Protein AF-A0AAP0EM59-F1 (afdb_monomer_lite)

pLDDT: mean 76.65, std 10.89, range [42.44, 91.06]

Foldseek 3Di:
DVVVVCLPPVLVVLLVVLVVVLLVAAQDPPDDPVRLVVVLCVSVVSHDPPRDDPLRSQVSSLNRYDPVVNVVQCVVVVNCNRPPD

Secondary structure (DSSP, 8-state):
-HHHHHHHH-HHHHHHHHHHHHHH----TT--HHHHHHHHHHHHHTS-GGG--HHHHHHHHHHHS-HHHHHHHHHHTTT-TT---

Organism: NCBI:txid152371

Sequence (85 aa):
MLESFVDQYMPARKISTYRKQITIMKMKDDENFNESWDRFQRLTSSCPQQGYTQRGLLEYFYEVLNHFEQRVLYTLFGGSLFDVT

Structure (mmCIF, N/CA/C/O backbone):
data_AF-A0AAP0EM59-F1
#
_entry.id   AF-A0AAP0EM59-F1
#
loop_
_atom_site.group_PDB
_atom_site.id
_atom_site.type_symbol
_atom_site.label_atom_id
_atom_site.label_alt_id
_atom_site.label_comp_id
_atom_site.label_asym_id
_atom_site.label_entity_id
_atom_site.label_seq_id
_atom_site.pdbx_PDB_ins_code
_atom_site.Cartn_x
_atom_site.Cartn_y
_atom_site.Cartn_z
_atom_site.occupancy
_atom_site.B_iso_or_equiv
_atom_site.auth_seq_id
_atom_site.auth_comp_id
_atom_site.auth_asym_id
_atom_site.auth_atom_id
_atom_site.pdbx_PDB_model_num
ATOM 1 N N . MET A 1 1 ? -24.903 -3.514 15.709 1.00 60.06 1 MET A N 1
ATOM 2 C CA . MET A 1 1 ? -24.883 -2.865 17.041 1.00 60.06 1 MET A CA 1
ATOM 3 C C . MET A 1 1 ? -23.555 -3.100 17.761 1.00 60.06 1 MET A C 1
ATOM 5 O O . MET A 1 1 ? -22.908 -2.123 18.098 1.00 60.06 1 MET A O 1
ATOM 9 N N . LEU A 1 2 ? -23.098 -4.351 17.928 1.00 60.16 2 LEU A N 1
ATOM 10 C CA . LEU A 1 2 ? -21.778 -4.660 18.513 1.00 60.16 2 LEU A CA 1
ATOM 11 C C . LEU A 1 2 ? -20.594 -4.292 17.607 1.00 60.16 2 LEU A C 1
ATOM 13 O O . LEU A 1 2 ? -19.640 -3.691 18.090 1.00 60.16 2 LEU A O 1
ATOM 17 N N . GLU A 1 3 ? -20.667 -4.593 16.304 1.00 58.72 3 GLU A N 1
ATOM 18 C CA . GLU A 1 3 ? -19.594 -4.219 15.369 1.00 58.72 3 GLU A CA 1
ATOM 19 C C . GLU A 1 3 ? -19.402 -2.709 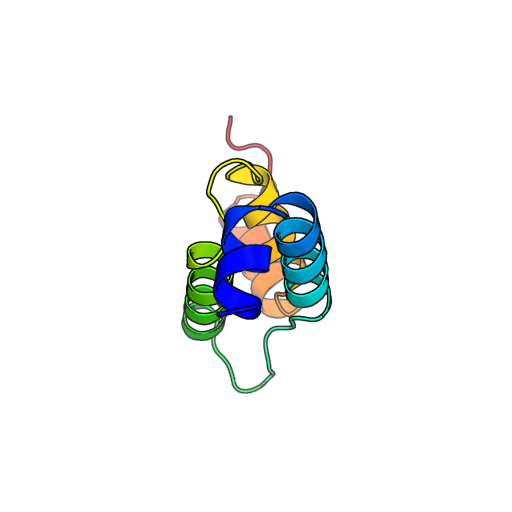15.326 1.00 58.72 3 GLU A C 1
ATOM 21 O O . GLU A 1 3 ? -18.303 -2.246 15.570 1.00 58.72 3 GLU A O 1
ATOM 26 N N . SER A 1 4 ? -20.490 -1.950 15.184 1.00 59.03 4 SER A N 1
ATOM 27 C CA . SER A 1 4 ? -20.526 -0.482 15.223 1.00 59.03 4 SER A CA 1
ATOM 28 C C . SER A 1 4 ? -19.884 0.110 16.490 1.00 59.03 4 SER A C 1
ATOM 30 O O . SER A 1 4 ? -19.241 1.153 16.439 1.00 59.03 4 SER A O 1
ATOM 32 N N . PHE A 1 5 ? -20.029 -0.568 17.633 1.00 63.69 5 PHE A N 1
ATOM 33 C CA . PHE A 1 5 ? -19.474 -0.142 18.919 1.00 63.69 5 PHE A CA 1
ATOM 34 C C . PHE A 1 5 ? -17.970 -0.427 19.023 1.00 63.69 5 PHE A C 1
ATOM 36 O O . PHE A 1 5 ? -17.190 0.435 19.419 1.00 63.69 5 PHE A O 1
ATOM 43 N N . VAL A 1 6 ? -17.529 -1.617 18.607 1.00 61.66 6 VAL A N 1
ATOM 44 C CA . VAL A 1 6 ? -16.094 -1.926 18.469 1.00 61.66 6 VAL A CA 1
ATOM 45 C C . VAL A 1 6 ? -15.453 -0.971 17.460 1.00 61.66 6 VAL A C 1
ATOM 47 O O . VAL A 1 6 ? -14.326 -0.516 17.666 1.00 61.66 6 VAL A O 1
ATOM 50 N N . ASP A 1 7 ? -16.207 -0.619 16.417 1.00 60.94 7 ASP A N 1
ATOM 51 C CA . ASP A 1 7 ? -15.780 0.281 15.363 1.00 60.94 7 ASP A CA 1
ATOM 52 C C . ASP A 1 7 ? -15.467 1.686 15.929 1.00 60.94 7 ASP A C 1
ATOM 54 O O . ASP A 1 7 ? -14.440 2.302 15.639 1.00 60.94 7 ASP A O 1
ATOM 58 N N . GLN A 1 8 ? -16.342 2.176 16.802 1.00 62.62 8 GLN A N 1
ATOM 59 C CA . GLN A 1 8 ? -16.267 3.516 17.374 1.00 62.62 8 GLN A CA 1
ATOM 60 C C . GLN A 1 8 ? -15.305 3.629 18.571 1.00 62.62 8 GLN A C 1
ATOM 62 O O . GLN A 1 8 ? -14.672 4.669 18.743 1.00 62.62 8 GLN A O 1
ATOM 67 N N . TYR A 1 9 ? -15.162 2.576 19.384 1.00 63.19 9 TYR A N 1
ATOM 68 C CA . TYR A 1 9 ? -14.475 2.653 20.684 1.00 63.19 9 TYR A CA 1
ATOM 69 C C . TYR A 1 9 ? -13.174 1.839 20.780 1.00 63.19 9 TYR A C 1
ATOM 71 O O . TYR A 1 9 ? -12.460 1.955 21.774 1.00 63.19 9 TYR A O 1
ATOM 79 N N . MET A 1 10 ? -12.815 1.042 19.763 1.00 64.50 10 MET A N 1
ATOM 80 C CA . MET A 1 10 ? -11.549 0.288 19.730 1.00 64.50 10 MET A CA 1
ATOM 81 C C . MET A 1 10 ? -10.693 0.580 18.483 1.00 64.50 10 MET A C 1
ATOM 83 O O . MET A 1 10 ? -10.363 -0.336 17.719 1.00 64.50 10 MET A O 1
ATOM 87 N N . PRO A 1 11 ? -10.245 1.837 18.289 1.00 64.44 11 PRO A N 1
ATOM 88 C CA . PRO A 1 11 ? -9.411 2.221 17.148 1.00 64.44 11 PRO A CA 1
ATOM 89 C C . PRO A 1 11 ? -8.103 1.417 17.068 1.00 64.44 11 PRO A C 1
ATOM 91 O O . PRO A 1 11 ? -7.664 1.065 15.978 1.00 64.44 11 PRO A O 1
ATOM 94 N N . ALA A 1 12 ? -7.524 1.016 18.205 1.00 65.75 12 ALA A N 1
ATOM 95 C CA . ALA A 1 12 ? -6.328 0.170 18.232 1.00 65.75 12 ALA A CA 1
ATOM 96 C C . ALA A 1 12 ? -6.564 -1.241 17.652 1.00 65.75 12 ALA A C 1
ATOM 98 O O . ALA A 1 12 ? -5.704 -1.771 16.948 1.00 65.75 12 ALA A O 1
ATOM 99 N N . ARG A 1 13 ? -7.740 -1.843 17.897 1.00 65.06 13 ARG A N 1
ATOM 100 C CA . ARG A 1 13 ? -8.104 -3.168 17.361 1.00 65.06 13 ARG A CA 1
ATOM 101 C C . ARG A 1 13 ? -8.377 -3.113 15.858 1.00 65.06 13 ARG A C 1
ATOM 103 O O . ARG A 1 13 ? -8.042 -4.050 15.134 1.00 65.06 13 ARG A O 1
ATOM 110 N N . LYS A 1 14 ? -8.939 -2.003 15.377 1.00 66.00 14 LYS A N 1
ATOM 111 C CA . LYS A 1 14 ? -9.053 -1.739 13.941 1.00 66.00 14 LYS A CA 1
ATOM 112 C C . LYS A 1 14 ? -7.693 -1.643 13.286 1.00 66.00 14 LYS A C 1
ATOM 114 O O . LYS A 1 14 ? -7.439 -2.357 12.327 1.00 66.00 14 LYS A O 1
ATOM 119 N N . ILE A 1 15 ? -6.814 -0.796 13.821 1.00 66.44 15 ILE A N 1
ATOM 120 C CA . ILE A 1 15 ? -5.478 -0.578 13.261 1.00 66.44 15 ILE A CA 1
ATOM 121 C C . ILE A 1 15 ? -4.703 -1.899 13.217 1.00 66.44 15 ILE A C 1
ATOM 123 O O . ILE A 1 15 ? -4.109 -2.213 12.191 1.00 66.44 15 ILE A O 1
ATOM 127 N N . SER A 1 16 ? -4.755 -2.722 14.270 1.00 68.75 16 SER A N 1
ATOM 128 C CA . SER A 1 16 ? -4.089 -4.030 14.258 1.00 68.75 16 SER A CA 1
ATOM 129 C C . SER A 1 16 ? -4.694 -5.004 13.242 1.00 68.75 16 SER A C 1
ATOM 131 O O . SER A 1 16 ? -3.950 -5.720 12.576 1.00 68.75 16 SER A O 1
ATOM 133 N N . THR A 1 17 ? -6.017 -5.000 13.063 1.00 70.75 17 THR A N 1
ATOM 134 C CA . THR A 1 17 ? -6.701 -5.825 12.053 1.00 70.75 17 THR A CA 1
ATOM 135 C C . THR A 1 17 ? -6.357 -5.372 10.634 1.00 70.75 17 THR A C 1
ATOM 137 O O . THR A 1 17 ? -6.023 -6.208 9.799 1.00 70.75 17 THR A O 1
ATOM 140 N N . TYR A 1 18 ? -6.357 -4.064 10.373 1.00 71.25 18 TYR A N 1
ATOM 141 C CA . TYR A 1 18 ? -5.976 -3.495 9.080 1.00 71.25 18 TYR A CA 1
ATOM 142 C C . TYR A 1 18 ? -4.509 -3.753 8.755 1.00 71.25 18 TYR A C 1
ATOM 144 O O . TYR A 1 18 ? -4.224 -4.211 7.656 1.00 71.25 18 TYR A O 1
ATOM 152 N N . ARG A 1 19 ? -3.589 -3.572 9.712 1.00 71.94 19 ARG A N 1
ATOM 153 C CA . ARG A 1 19 ? -2.180 -3.964 9.538 1.00 71.94 19 ARG A CA 1
ATOM 154 C C . ARG A 1 19 ? -2.065 -5.433 9.158 1.00 71.94 19 ARG A C 1
ATOM 156 O O . ARG A 1 19 ? -1.373 -5.757 8.206 1.00 71.94 19 ARG A O 1
ATOM 163 N N . LYS A 1 20 ? -2.803 -6.314 9.839 1.00 74.62 20 LYS A N 1
ATOM 164 C CA . LYS A 1 20 ? -2.803 -7.749 9.535 1.00 74.62 20 LYS A CA 1
ATOM 165 C C . LYS A 1 20 ? -3.325 -8.039 8.124 1.00 74.62 20 LYS A C 1
ATOM 167 O O . LYS A 1 20 ? -2.727 -8.842 7.421 1.00 74.62 20 LYS A O 1
ATOM 172 N N . GLN A 1 21 ? -4.403 -7.380 7.697 1.00 75.06 21 GLN A N 1
ATOM 173 C CA . GLN A 1 21 ? -4.945 -7.540 6.344 1.00 75.06 21 GLN A CA 1
ATOM 174 C C . GLN A 1 21 ? -4.009 -6.984 5.269 1.00 75.06 21 GLN A C 1
ATOM 176 O O . GLN A 1 21 ? -3.844 -7.626 4.241 1.00 75.06 21 GLN A O 1
ATOM 181 N N . ILE A 1 22 ? -3.356 -5.849 5.521 1.00 72.94 22 ILE A N 1
ATOM 182 C CA . ILE A 1 22 ? -2.338 -5.274 4.636 1.00 72.94 22 ILE A CA 1
ATOM 183 C C . ILE A 1 22 ? -1.141 -6.227 4.510 1.00 72.94 22 ILE A C 1
ATOM 185 O O . ILE A 1 22 ? -0.713 -6.504 3.400 1.00 72.94 22 ILE A O 1
ATOM 189 N N . THR A 1 23 ? -0.646 -6.800 5.612 1.00 70.69 23 THR A N 1
ATOM 190 C CA . THR A 1 23 ? 0.475 -7.759 5.582 1.00 70.69 23 THR A CA 1
ATOM 191 C C . THR A 1 23 ? 0.125 -9.063 4.855 1.00 70.69 23 THR A C 1
ATOM 193 O O . THR A 1 23 ? 0.989 -9.671 4.228 1.00 70.69 23 THR A O 1
ATOM 196 N N . ILE A 1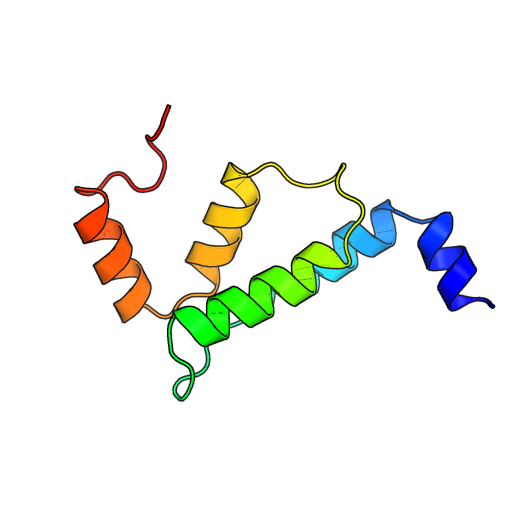 24 ? -1.129 -9.519 4.947 1.00 77.56 24 ILE A N 1
ATOM 197 C CA . ILE A 1 24 ? -1.606 -10.741 4.273 1.00 77.56 24 ILE A CA 1
ATOM 198 C C . ILE A 1 24 ? -1.989 -10.457 2.812 1.00 77.56 24 ILE A C 1
ATOM 200 O O . ILE A 1 24 ? -2.012 -11.372 1.988 1.00 77.56 24 ILE A O 1
ATOM 204 N N . MET A 1 25 ? -2.278 -9.201 2.470 1.00 79.75 25 MET A N 1
ATOM 205 C CA . MET A 1 25 ? -2.558 -8.803 1.101 1.00 79.75 25 MET A CA 1
ATOM 206 C C . MET A 1 25 ? -1.313 -9.020 0.240 1.00 79.75 25 MET A C 1
ATOM 208 O O . MET A 1 25 ? -0.204 -8.614 0.572 1.00 79.75 25 MET A O 1
ATOM 212 N N . LYS A 1 26 ? -1.519 -9.653 -0.907 1.00 85.75 26 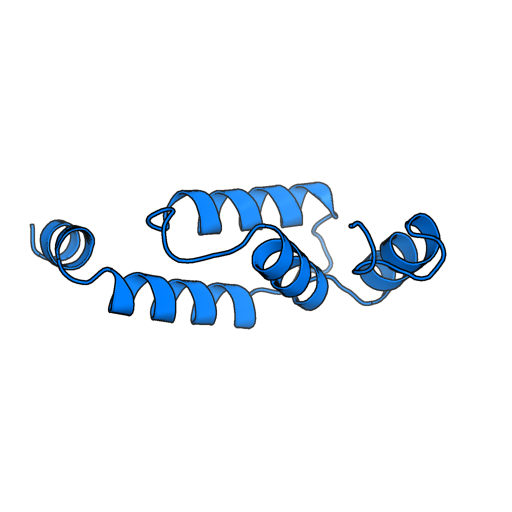LYS A N 1
ATOM 213 C CA . LYS A 1 26 ? -0.549 -9.719 -1.992 1.00 85.75 26 LYS A CA 1
ATOM 214 C C . LYS A 1 26 ? -1.269 -9.388 -3.285 1.00 85.75 26 LYS A C 1
ATOM 216 O O . LYS A 1 26 ? -2.444 -9.733 -3.448 1.00 85.75 26 LYS A O 1
ATOM 221 N N . MET A 1 27 ? -0.592 -8.660 -4.159 1.00 86.56 27 MET A N 1
ATOM 222 C CA . MET A 1 27 ? -1.012 -8.485 -5.541 1.00 86.56 27 MET A CA 1
ATOM 223 C C . MET A 1 27 ? -1.188 -9.874 -6.153 1.00 86.56 27 MET A C 1
ATOM 225 O O . MET A 1 27 ? -0.290 -10.710 -6.036 1.00 86.56 27 MET A O 1
ATOM 229 N N . LYS A 1 28 ? -2.368 -10.145 -6.709 1.00 87.81 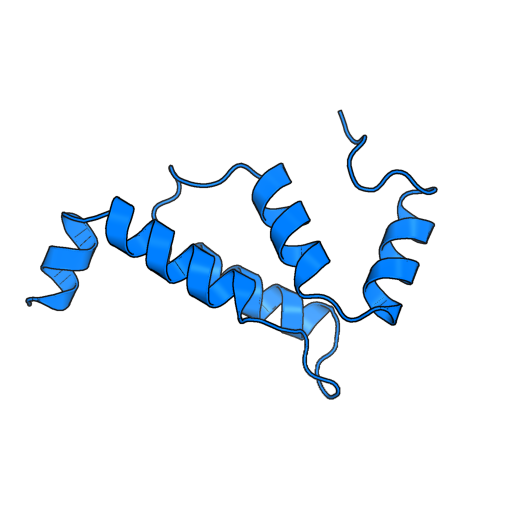28 LYS A N 1
ATOM 230 C CA . LYS A 1 28 ? -2.620 -11.426 -7.370 1.00 87.81 28 LYS A CA 1
ATOM 231 C C . LYS A 1 28 ? -1.951 -11.446 -8.743 1.00 87.81 28 LYS A C 1
ATOM 233 O O . LYS A 1 28 ? -1.688 -10.392 -9.315 1.00 87.81 28 LYS A O 1
ATOM 238 N N . ASP A 1 29 ? -1.714 -12.640 -9.276 1.00 81.75 29 ASP A N 1
ATOM 239 C CA . ASP A 1 29 ? -1.078 -12.815 -10.588 1.00 81.75 29 ASP A CA 1
ATOM 240 C C . ASP A 1 29 ? -1.949 -12.303 -11.750 1.00 81.75 29 ASP A C 1
ATOM 242 O O . ASP A 1 29 ? -1.421 -11.929 -12.795 1.00 81.75 29 ASP A O 1
ATOM 246 N N . ASP A 1 30 ? -3.273 -12.280 -11.573 1.00 88.69 30 ASP A N 1
ATOM 247 C CA . ASP A 1 30 ? -4.256 -11.785 -12.541 1.00 88.69 30 ASP A CA 1
ATOM 248 C C . ASP A 1 30 ? -4.611 -10.301 -12.360 1.00 88.69 30 ASP A C 1
ATOM 250 O O . ASP A 1 30 ? -5.283 -9.728 -13.215 1.00 88.69 30 ASP A O 1
ATOM 254 N N . GLU A 1 31 ? -4.162 -9.673 -11.270 1.00 88.69 31 GLU A N 1
ATOM 255 C CA . GLU A 1 31 ? -4.427 -8.265 -10.980 1.00 88.69 31 GLU A CA 1
ATOM 256 C C . GLU A 1 31 ? -3.322 -7.376 -11.551 1.00 88.69 31 GLU A C 1
ATOM 258 O O . GLU A 1 31 ? -2.131 -7.657 -11.415 1.00 88.69 31 GLU A O 1
ATOM 263 N N . ASN A 1 32 ? -3.710 -6.244 -12.133 1.00 89.31 32 ASN A N 1
ATOM 264 C CA . ASN A 1 32 ? -2.762 -5.195 -12.494 1.00 89.31 32 ASN A CA 1
ATOM 265 C C . ASN A 1 32 ? -2.481 -4.245 -11.312 1.00 89.31 32 ASN A C 1
ATOM 267 O O . ASN A 1 32 ? -3.132 -4.282 -10.260 1.00 89.31 32 ASN A O 1
ATOM 271 N N . PHE A 1 33 ? -1.490 -3.368 -11.491 1.00 87.50 33 PHE A N 1
ATOM 272 C CA . PHE A 1 33 ? -1.086 -2.382 -10.489 1.00 87.50 33 PHE A CA 1
ATOM 273 C C . PHE A 1 33 ? -2.256 -1.517 -9.990 1.00 87.50 33 PHE A C 1
ATOM 275 O O . PHE A 1 33 ? -2.420 -1.334 -8.783 1.00 87.50 33 PHE A O 1
ATOM 282 N N . ASN A 1 34 ? -3.090 -1.017 -10.908 1.00 88.44 34 ASN A N 1
ATOM 283 C CA . ASN A 1 34 ? -4.197 -0.118 -10.580 1.00 88.44 34 ASN A CA 1
ATOM 284 C C . ASN A 1 34 ? -5.291 -0.839 -9.785 1.00 88.44 34 ASN A C 1
ATOM 286 O O . ASN A 1 34 ? -5.784 -0.304 -8.800 1.00 88.44 34 ASN A O 1
ATOM 290 N N . GLU A 1 35 ? -5.628 -2.076 -10.154 1.00 91.06 35 GLU A N 1
ATOM 291 C CA . GLU A 1 35 ? -6.598 -2.899 -9.419 1.00 91.06 35 GLU A CA 1
ATOM 292 C C . GLU A 1 35 ? -6.117 -3.207 -7.995 1.00 91.06 35 GLU A C 1
ATOM 294 O O . GLU A 1 35 ? -6.886 -3.136 -7.029 1.00 91.06 35 GLU A O 1
ATOM 299 N N . SER A 1 36 ? -4.822 -3.498 -7.849 1.00 89.69 36 SER A N 1
ATOM 300 C CA . SER A 1 36 ? -4.196 -3.706 -6.542 1.00 89.69 36 SER A CA 1
ATOM 301 C C . SER A 1 36 ? -4.188 -2.429 -5.701 1.00 89.69 36 SER A C 1
ATOM 303 O O . SER A 1 36 ? -4.459 -2.486 -4.497 1.00 89.69 36 SER A O 1
ATOM 305 N N . TRP A 1 37 ? -3.924 -1.277 -6.322 1.00 88.12 37 TRP A N 1
ATOM 306 C CA . TRP A 1 37 ? -3.972 0.032 -5.673 1.00 88.12 37 TRP A CA 1
ATOM 307 C C . TRP A 1 37 ? -5.388 0.392 -5.213 1.00 88.12 37 TRP A C 1
ATOM 309 O O . TRP A 1 37 ? -5.577 0.738 -4.048 1.00 88.12 37 TRP A O 1
ATOM 319 N N . ASP A 1 38 ? -6.404 0.201 -6.054 1.00 89.56 38 ASP A N 1
ATOM 320 C CA . ASP A 1 38 ? -7.807 0.438 -5.699 1.00 89.56 38 ASP A CA 1
ATOM 321 C C . ASP A 1 38 ? -8.245 -0.428 -4.510 1.00 89.56 38 ASP A C 1
ATOM 323 O O . ASP A 1 38 ? -8.915 0.045 -3.586 1.00 89.56 38 ASP A O 1
ATOM 327 N N . ARG A 1 39 ? -7.842 -1.707 -4.483 1.00 88.69 39 ARG A N 1
ATOM 328 C CA . ARG A 1 39 ? -8.129 -2.602 -3.352 1.00 88.69 39 ARG A CA 1
ATOM 329 C C . ARG A 1 39 ? -7.454 -2.116 -2.070 1.00 88.69 39 ARG A C 1
ATOM 331 O O . ARG A 1 39 ? -8.085 -2.116 -1.011 1.00 88.69 39 ARG A O 1
ATOM 338 N N . PHE A 1 40 ? -6.202 -1.672 -2.169 1.00 86.50 40 PHE A N 1
ATOM 339 C CA . PHE A 1 40 ? -5.459 -1.094 -1.052 1.00 86.50 40 PHE A CA 1
ATOM 340 C C . PHE A 1 40 ? -6.120 0.196 -0.533 1.00 86.50 40 PHE A C 1
ATOM 342 O O . PHE A 1 40 ? -6.299 0.366 0.676 1.00 86.50 40 PHE A O 1
ATOM 349 N N . GLN A 1 41 ? -6.571 1.078 -1.426 1.00 84.12 41 GLN A N 1
ATOM 350 C CA . GLN A 1 41 ? -7.292 2.299 -1.066 1.00 84.12 41 GLN A CA 1
ATOM 351 C C . GLN A 1 41 ? -8.638 2.004 -0.393 1.00 84.12 41 GLN A C 1
ATOM 353 O O . GLN A 1 41 ? -8.974 2.624 0.614 1.00 84.12 41 GLN A O 1
ATOM 358 N N . ARG A 1 42 ? -9.394 1.008 -0.871 1.00 85.69 42 ARG A N 1
ATOM 359 C CA . ARG A 1 42 ? -10.646 0.576 -0.220 1.00 85.69 42 ARG A CA 1
ATOM 360 C C . ARG A 1 42 ? -10.400 0.069 1.202 1.00 85.69 42 ARG A C 1
ATOM 362 O O . ARG A 1 42 ? -11.103 0.486 2.123 1.00 85.69 42 ARG A O 1
ATOM 369 N N . LEU A 1 43 ? -9.370 -0.755 1.398 1.00 80.81 43 LEU A N 1
ATOM 370 C CA . LEU A 1 43 ? -8.972 -1.262 2.718 1.00 80.81 43 LEU A CA 1
ATOM 371 C C . LEU A 1 43 ? -8.561 -0.135 3.676 1.00 80.81 43 LEU A C 1
ATOM 373 O O . LEU A 1 43 ? -8.946 -0.138 4.844 1.00 80.81 43 LEU A O 1
ATOM 377 N N . THR A 1 44 ? -7.811 0.851 3.185 1.00 77.06 44 THR A N 1
ATOM 378 C CA . THR A 1 44 ? -7.301 1.960 4.007 1.00 77.06 44 THR A CA 1
ATOM 379 C C . THR A 1 44 ? -8.346 3.049 4.264 1.00 77.06 44 THR A C 1
ATOM 381 O O . THR A 1 44 ? -8.343 3.630 5.348 1.00 77.06 44 THR A O 1
ATOM 384 N N . SER A 1 45 ? -9.302 3.262 3.352 1.00 77.81 45 SER A N 1
ATOM 385 C CA . SER A 1 45 ? -10.412 4.220 3.517 1.00 77.81 45 SER A CA 1
ATOM 386 C C . SER A 1 45 ? -11.341 3.896 4.693 1.00 77.81 45 SER A C 1
ATOM 388 O O . SER A 1 45 ? -11.977 4.789 5.250 1.00 77.81 45 SER A O 1
ATOM 390 N N . SER A 1 46 ? -11.384 2.625 5.103 1.00 69.19 46 SER A N 1
ATOM 391 C CA . SER A 1 46 ? -12.201 2.142 6.223 1.00 69.19 46 SER A CA 1
ATOM 392 C C . SER A 1 46 ? -11.488 2.273 7.583 1.00 69.19 46 SER A C 1
ATOM 394 O O . SER A 1 46 ? -12.071 1.981 8.634 1.00 69.19 46 SER A O 1
ATOM 396 N N . CYS A 1 47 ? -10.220 2.705 7.598 1.00 67.94 47 CYS A N 1
ATOM 397 C CA . CYS A 1 47 ? -9.461 2.913 8.826 1.00 67.94 47 CYS A CA 1
ATOM 398 C C . CYS A 1 47 ? -9.604 4.361 9.329 1.00 67.94 47 CYS A C 1
ATOM 400 O O . CYS A 1 47 ? -9.476 5.298 8.541 1.00 67.94 47 CYS A O 1
ATOM 402 N N . PRO A 1 48 ? -9.805 4.591 10.643 1.00 65.25 48 PRO A N 1
ATOM 403 C CA . PRO A 1 48 ? -9.728 5.938 11.202 1.00 65.25 48 PRO A CA 1
ATOM 404 C C . PRO A 1 48 ? -8.365 6.574 10.875 1.00 65.25 48 PRO A C 1
ATOM 406 O O . PRO A 1 48 ? -7.317 5.985 11.146 1.00 65.25 48 PRO A O 1
ATOM 409 N N . GLN A 1 49 ? -8.398 7.771 10.278 1.00 63.16 49 GLN A N 1
ATOM 410 C CA . GLN A 1 49 ? -7.269 8.454 9.618 1.00 63.16 49 GLN A CA 1
ATOM 411 C C . GLN A 1 49 ? -6.047 8.739 10.515 1.00 63.16 49 GLN A C 1
ATOM 413 O O . GLN A 1 49 ? -4.986 9.090 10.017 1.00 63.16 49 GLN A O 1
ATOM 418 N N . GLN A 1 50 ? -6.150 8.570 11.834 1.00 66.62 50 GLN A N 1
ATOM 419 C CA . GLN A 1 50 ? -5.112 8.961 12.797 1.00 66.62 50 GLN A CA 1
ATOM 420 C C . GLN A 1 50 ? -4.010 7.899 13.020 1.00 66.62 50 GLN A C 1
ATOM 422 O O . GLN A 1 50 ? -3.207 8.043 13.937 1.00 66.62 50 GLN A O 1
ATOM 427 N N . GLY A 1 51 ? -3.965 6.822 12.222 1.00 64.31 51 GLY A N 1
ATOM 428 C CA . GLY A 1 51 ? -3.081 5.667 12.461 1.00 64.31 51 GLY A CA 1
ATOM 429 C C . GLY A 1 51 ? -1.911 5.448 11.489 1.00 64.31 51 GLY A C 1
ATOM 430 O O . GLY A 1 51 ? -1.049 4.620 11.795 1.00 64.31 51 GLY A O 1
ATOM 431 N N . TYR A 1 52 ? -1.865 6.137 10.341 1.00 69.25 52 TYR A N 1
ATOM 432 C CA . TYR A 1 52 ? -0.866 5.887 9.290 1.00 69.25 52 T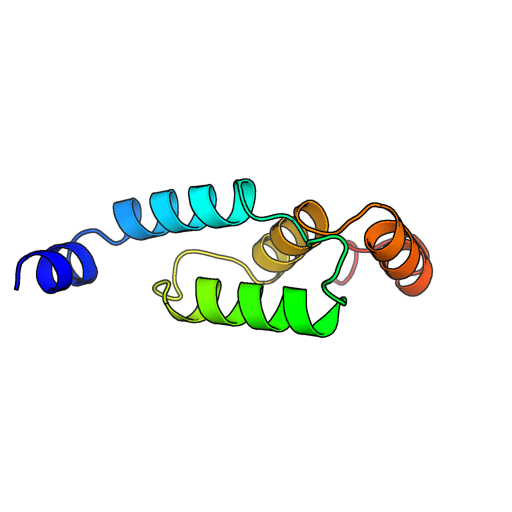YR A CA 1
ATOM 433 C C . TYR A 1 52 ? -0.302 7.179 8.700 1.00 69.25 52 TYR A C 1
ATOM 435 O O . TYR A 1 52 ? -1.042 8.117 8.413 1.00 69.25 52 TYR A O 1
ATOM 443 N N . THR A 1 53 ? 1.011 7.208 8.475 1.00 77.62 53 THR A N 1
ATOM 444 C CA . THR A 1 53 ? 1.661 8.246 7.669 1.00 77.62 53 THR A CA 1
ATOM 445 C C . THR A 1 53 ? 1.570 7.875 6.189 1.00 77.62 53 THR A C 1
ATOM 447 O O . THR A 1 53 ? 1.535 6.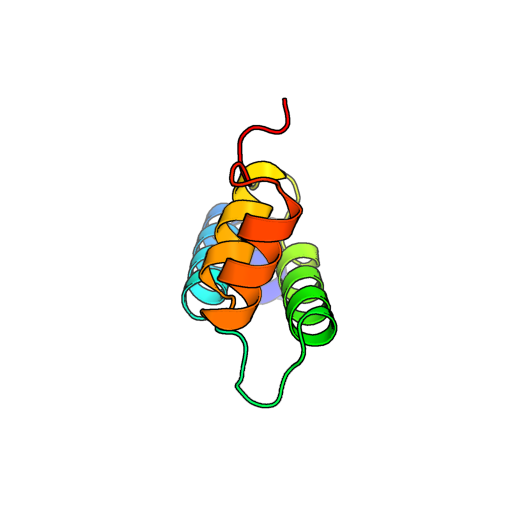694 5.840 1.00 77.62 53 THR A O 1
ATOM 450 N N . GLN A 1 54 ? 1.569 8.871 5.299 1.00 76.50 54 GLN A N 1
ATOM 451 C CA . GLN A 1 54 ? 1.557 8.642 3.847 1.00 76.50 54 GLN A CA 1
ATOM 452 C C . GLN A 1 54 ? 2.741 7.769 3.396 1.00 76.50 54 GLN A C 1
ATOM 454 O O . GLN A 1 54 ? 2.573 6.866 2.581 1.00 76.50 54 GLN A O 1
ATOM 459 N N . ARG A 1 55 ? 3.915 7.978 4.007 1.00 79.62 55 ARG A N 1
ATOM 460 C CA . ARG A 1 55 ? 5.100 7.134 3.820 1.00 79.62 55 ARG A CA 1
ATOM 461 C C . ARG A 1 55 ? 4.859 5.684 4.245 1.00 79.62 55 ARG A C 1
ATOM 463 O O . ARG A 1 55 ? 5.147 4.783 3.471 1.00 79.62 55 ARG A O 1
ATOM 470 N N . GLY A 1 56 ? 4.277 5.459 5.424 1.00 80.25 56 GLY A N 1
ATOM 471 C CA . GLY A 1 56 ? 3.979 4.106 5.898 1.00 80.25 56 GLY A CA 1
ATOM 472 C C . GLY A 1 56 ? 2.988 3.371 4.992 1.00 80.25 56 GLY A C 1
ATOM 473 O O . GLY A 1 56 ? 3.141 2.181 4.754 1.00 80.25 56 GLY A O 1
ATOM 474 N N . LEU A 1 57 ? 1.998 4.073 4.426 1.00 80.56 57 LEU A N 1
ATOM 475 C CA . LEU A 1 57 ? 1.081 3.483 3.442 1.00 80.56 57 LEU A CA 1
ATOM 476 C C . LEU A 1 57 ? 1.794 3.085 2.144 1.00 80.56 57 LEU A C 1
ATOM 478 O O . LEU A 1 57 ? 1.486 2.031 1.596 1.00 80.56 57 LEU A O 1
ATOM 482 N N . LEU A 1 58 ? 2.746 3.892 1.669 1.00 82.94 58 LEU A N 1
ATOM 483 C CA . LEU A 1 58 ? 3.564 3.563 0.498 1.00 82.94 58 LEU A CA 1
ATOM 484 C C . LEU A 1 58 ? 4.490 2.371 0.760 1.00 82.94 58 LEU A C 1
ATOM 486 O O . LEU A 1 58 ? 4.583 1.491 -0.089 1.00 82.94 58 LEU A O 1
ATOM 490 N N . GLU A 1 59 ? 5.129 2.313 1.930 1.00 83.75 59 GLU A N 1
ATOM 491 C CA . GLU A 1 59 ? 5.955 1.174 2.356 1.00 83.75 59 GLU A CA 1
ATOM 492 C C . GLU A 1 59 ? 5.121 -0.114 2.398 1.00 83.75 59 GLU A C 1
ATOM 494 O O . GLU A 1 59 ? 5.484 -1.113 1.777 1.00 83.75 59 GLU A O 1
ATOM 499 N N . TYR A 1 60 ? 3.941 -0.064 3.020 1.00 83.12 60 TYR A N 1
ATOM 500 C CA . TYR A 1 60 ? 3.009 -1.188 3.021 1.00 83.12 60 TYR A CA 1
ATOM 501 C C . TYR A 1 60 ? 2.561 -1.584 1.616 1.00 83.12 60 TYR A C 1
ATOM 503 O O . TYR A 1 60 ? 2.508 -2.771 1.302 1.00 83.12 60 TYR A O 1
ATOM 511 N N . PHE A 1 61 ? 2.236 -0.614 0.762 1.00 85.75 61 PHE A N 1
ATOM 512 C CA . PHE A 1 61 ? 1.818 -0.917 -0.598 1.00 85.75 61 PHE A CA 1
ATOM 513 C C . PHE A 1 61 ? 2.958 -1.547 -1.412 1.00 85.75 61 PHE A C 1
ATOM 515 O O . PHE A 1 61 ? 2.747 -2.516 -2.133 1.00 85.75 61 PHE A O 1
ATOM 522 N N . TYR A 1 62 ? 4.190 -1.072 -1.240 1.00 87.12 62 TYR A N 1
ATOM 523 C CA . TYR A 1 62 ? 5.360 -1.659 -1.884 1.00 87.12 62 TYR A CA 1
ATOM 524 C C . TYR A 1 62 ? 5.570 -3.129 -1.487 1.00 87.12 62 TYR A C 1
ATOM 526 O O . TYR A 1 62 ? 5.862 -3.963 -2.344 1.00 87.12 62 TYR A O 1
ATOM 534 N N . GLU A 1 63 ? 5.360 -3.483 -0.216 1.00 86.50 63 GLU A N 1
ATOM 535 C CA . GLU A 1 63 ? 5.485 -4.865 0.270 1.00 86.50 63 GLU A CA 1
ATOM 536 C C . GLU A 1 63 ? 4.426 -5.828 -0.290 1.00 86.50 63 GLU A C 1
ATOM 538 O O . GLU A 1 63 ? 4.666 -7.043 -0.341 1.00 86.50 63 GLU A O 1
ATOM 543 N N . VAL A 1 64 ? 3.253 -5.328 -0.696 1.00 87.81 64 VAL A N 1
ATOM 544 C CA . VAL A 1 64 ? 2.187 -6.177 -1.257 1.00 87.81 64 VAL A CA 1
ATOM 545 C C . VAL A 1 64 ? 2.329 -6.404 -2.760 1.00 87.81 64 VAL A C 1
ATOM 547 O O . VAL A 1 64 ? 1.732 -7.349 -3.276 1.00 87.81 64 VAL A O 1
ATOM 550 N N . LEU A 1 65 ? 3.114 -5.582 -3.459 1.00 90.00 65 LEU A N 1
ATOM 551 C CA . LEU A 1 65 ? 3.362 -5.723 -4.893 1.00 90.00 65 LEU A CA 1
ATOM 552 C C . LEU A 1 65 ? 4.171 -6.981 -5.220 1.00 90.00 65 LEU A C 1
ATOM 554 O O . LEU A 1 65 ? 4.965 -7.474 -4.414 1.00 90.00 65 LEU A O 1
ATOM 558 N N . ASN A 1 66 ? 3.991 -7.487 -6.439 1.00 89.06 66 ASN A N 1
ATOM 559 C CA . ASN A 1 66 ? 4.858 -8.531 -6.971 1.00 89.06 66 ASN A CA 1
ATOM 560 C C . ASN A 1 66 ? 6.252 -7.959 -7.316 1.00 89.06 66 ASN A C 1
ATOM 562 O O . ASN A 1 66 ? 6.447 -6.748 -7.443 1.00 89.06 66 ASN A O 1
ATOM 566 N N . HIS A 1 67 ? 7.239 -8.838 -7.497 1.00 87.56 67 HIS A N 1
ATOM 567 C CA . HIS A 1 67 ? 8.620 -8.423 -7.769 1.00 87.56 67 HIS A CA 1
ATOM 568 C C . HIS A 1 67 ? 8.786 -7.599 -9.052 1.00 87.56 67 HIS A C 1
ATOM 570 O O . HIS A 1 67 ? 9.703 -6.781 -9.143 1.00 87.56 67 HIS A O 1
ATOM 576 N N . PHE A 1 68 ? 7.927 -7.816 -10.050 1.00 89.00 68 PHE A N 1
ATOM 577 C CA . PHE A 1 68 ? 7.982 -7.067 -11.297 1.00 89.00 68 PHE A CA 1
ATOM 578 C C . PHE A 1 68 ? 7.586 -5.605 -11.067 1.00 89.00 68 PHE A C 1
ATOM 580 O O . PHE A 1 68 ? 8.377 -4.712 -11.374 1.00 89.00 68 PHE A O 1
ATOM 587 N N . GLU A 1 69 ? 6.433 -5.365 -10.445 1.00 90.00 69 GLU A N 1
ATOM 588 C CA . GLU A 1 69 ? 5.938 -4.019 -10.134 1.00 90.00 69 GLU A CA 1
ATOM 589 C C . GLU A 1 69 ? 6.856 -3.278 -9.156 1.00 90.00 69 GLU A C 1
ATOM 591 O O . GLU A 1 69 ? 7.136 -2.093 -9.339 1.00 90.00 69 GLU A O 1
ATOM 596 N N . GLN A 1 70 ? 7.418 -3.982 -8.165 1.00 89.81 70 GLN A N 1
ATOM 597 C CA . GLN A 1 70 ? 8.433 -3.414 -7.269 1.00 89.81 70 GLN A CA 1
ATOM 598 C C . GLN A 1 70 ? 9.640 -2.875 -8.046 1.00 89.81 70 GLN A C 1
ATOM 600 O O . GLN A 1 70 ? 10.098 -1.759 -7.798 1.00 89.81 70 GLN A O 1
ATOM 605 N N . ARG A 1 71 ? 10.149 -3.646 -9.016 1.00 88.25 71 ARG A N 1
ATOM 606 C CA . ARG A 1 71 ? 11.303 -3.252 -9.835 1.00 88.25 71 ARG A CA 1
ATOM 607 C C . ARG A 1 71 ? 10.976 -2.086 -10.765 1.00 88.25 71 ARG A C 1
ATOM 609 O O . ARG A 1 71 ? 11.822 -1.210 -10.954 1.00 88.25 71 ARG A O 1
ATOM 616 N N . VAL A 1 72 ? 9.776 -2.080 -11.348 1.00 88.12 72 VAL A N 1
ATOM 617 C CA . VAL A 1 72 ? 9.296 -0.978 -12.193 1.00 88.12 72 VAL A CA 1
ATOM 618 C C . VAL A 1 72 ? 9.229 0.307 -11.375 1.00 88.12 72 VAL A C 1
ATOM 620 O O . VAL A 1 72 ? 9.863 1.287 -11.759 1.00 88.12 72 VAL A O 1
ATOM 623 N N . LEU A 1 73 ? 8.576 0.287 -10.209 1.00 86.50 73 LEU A N 1
ATOM 624 C CA . LEU A 1 73 ? 8.537 1.440 -9.308 1.00 86.50 73 LEU A CA 1
ATOM 625 C C . LEU A 1 73 ? 9.941 1.896 -8.917 1.00 86.50 73 LEU A C 1
ATOM 627 O O . LEU A 1 73 ? 10.282 3.053 -9.126 1.00 86.50 73 LEU A O 1
ATOM 631 N N . TYR A 1 74 ? 10.786 0.997 -8.413 1.00 84.31 74 TYR A N 1
ATOM 632 C CA . TYR A 1 74 ? 12.144 1.348 -7.990 1.00 84.31 74 TYR A CA 1
ATOM 633 C C . TYR A 1 74 ? 12.941 2.051 -9.103 1.00 84.31 74 TYR A C 1
ATOM 635 O O . TYR A 1 74 ? 13.660 3.016 -8.847 1.00 84.31 74 TYR A O 1
ATOM 643 N N . THR A 1 75 ? 12.762 1.608 -10.351 1.00 86.50 75 THR A N 1
ATOM 644 C CA . THR A 1 75 ? 13.391 2.216 -11.531 1.00 86.50 75 THR A CA 1
ATOM 645 C C . THR A 1 75 ? 12.808 3.597 -11.848 1.00 86.50 75 THR A C 1
ATOM 647 O O . THR A 1 75 ? 13.565 4.524 -12.125 1.00 86.50 75 THR A O 1
ATOM 650 N N . LEU A 1 76 ? 11.482 3.760 -11.775 1.00 84.06 76 LEU A N 1
ATOM 651 C CA . LEU A 1 76 ? 10.802 5.044 -11.997 1.00 84.06 76 LEU A CA 1
ATOM 652 C C . LEU A 1 76 ? 11.229 6.114 -10.984 1.00 84.06 76 LEU A C 1
ATOM 654 O O . LEU A 1 76 ? 11.358 7.280 -11.345 1.00 84.06 76 LEU A O 1
ATOM 658 N N . PHE A 1 77 ? 11.507 5.716 -9.742 1.00 79.31 77 PHE A N 1
ATOM 659 C CA . PHE A 1 77 ? 12.008 6.606 -8.690 1.00 79.31 77 PHE A CA 1
ATOM 660 C C . PHE A 1 77 ? 13.539 6.762 -8.693 1.00 79.31 77 PHE A C 1
ATOM 662 O O . PHE A 1 77 ? 14.118 7.205 -7.704 1.00 79.31 77 PHE A O 1
ATOM 669 N N . GLY A 1 78 ? 14.223 6.381 -9.778 1.00 78.56 78 GLY A N 1
ATOM 670 C CA . GLY A 1 78 ? 15.672 6.568 -9.911 1.00 78.56 78 GLY A CA 1
ATOM 671 C C . GLY A 1 78 ? 16.493 5.803 -8.868 1.00 78.56 78 GLY A C 1
ATOM 672 O O . GLY A 1 78 ? 17.603 6.208 -8.538 1.00 78.56 78 GLY A O 1
ATOM 673 N N . GLY A 1 79 ? 15.941 4.717 -8.325 1.00 74.81 79 GLY A N 1
ATOM 674 C CA . GLY A 1 79 ? 16.553 3.939 -7.256 1.00 74.81 79 GLY A CA 1
ATOM 675 C C . GLY A 1 79 ? 16.339 4.490 -5.846 1.00 74.81 79 GLY A C 1
ATOM 676 O O . GLY A 1 79 ? 16.899 3.926 -4.911 1.00 74.81 79 GLY A O 1
ATOM 677 N N . SER A 1 80 ? 15.520 5.535 -5.662 1.00 73.31 80 SER A N 1
ATOM 678 C CA . SER A 1 80 ? 15.175 6.025 -4.325 1.00 73.31 80 SER A CA 1
ATOM 679 C C . SER A 1 80 ? 13.674 6.252 -4.144 1.00 73.31 80 SER A C 1
ATOM 681 O O . SER A 1 80 ? 13.148 7.360 -4.201 1.00 73.31 80 SER A O 1
ATOM 683 N N . LEU A 1 81 ? 12.963 5.147 -3.901 1.00 67.50 81 LEU A N 1
ATOM 684 C CA . LEU A 1 81 ? 11.513 5.122 -3.668 1.00 67.50 81 LEU A CA 1
ATOM 685 C C . LEU A 1 81 ? 11.093 5.859 -2.379 1.00 67.50 81 LEU A C 1
ATOM 687 O O . LEU A 1 81 ? 9.962 6.327 -2.279 1.00 67.50 81 LEU A O 1
ATOM 691 N N . PHE A 1 82 ? 11.994 5.969 -1.398 1.00 67.81 82 PHE A N 1
ATOM 692 C CA . PHE A 1 82 ? 11.696 6.491 -0.058 1.00 67.81 82 PHE A CA 1
ATOM 693 C C . PHE A 1 82 ? 12.458 7.785 0.304 1.00 67.81 82 PHE A C 1
ATOM 695 O O . PHE A 1 82 ? 12.414 8.196 1.466 1.00 67.81 82 PHE A O 1
ATOM 702 N N . ASP A 1 83 ? 13.137 8.423 -0.661 1.00 65.94 83 ASP A N 1
ATOM 703 C CA . ASP A 1 83 ? 13.901 9.681 -0.472 1.00 65.94 83 ASP A CA 1
ATOM 704 C C . ASP A 1 83 ? 13.102 10.958 -0.705 1.00 65.94 83 ASP A C 1
ATOM 706 O O . ASP A 1 83 ? 13.639 12.052 -0.552 1.00 65.94 83 ASP A O 1
ATOM 710 N N . VAL A 1 84 ? 11.850 10.852 -1.148 1.00 55.56 84 VAL A N 1
ATOM 711 C CA . VAL A 1 84 ? 11.074 12.031 -1.541 1.00 55.56 84 VAL A CA 1
ATOM 712 C C . VAL A 1 84 ? 10.741 12.842 -0.280 1.00 55.56 84 VAL A C 1
ATOM 714 O O . VAL A 1 84 ? 9.800 12.520 0.448 1.00 55.56 84 VAL A O 1
ATOM 717 N N . THR A 1 85 ? 11.591 13.834 -0.001 1.00 42.44 85 THR A N 1
ATOM 718 C CA . THR A 1 85 ? 11.549 14.796 1.109 1.00 42.44 85 THR A CA 1
ATOM 719 C C . THR A 1 85 ? 11.208 16.173 0.565 1.00 42.44 85 THR A C 1
ATOM 721 O O . THR A 1 85 ? 11.750 16.523 -0.509 1.00 42.44 85 THR A O 1
#

Radius of gyration: 14.77 Å; chains: 1; bounding box: 41×28×33 Å